Protein AF-A0A352ICC7-F1 (afdb_monomer_lite)

Radius of gyration: 21.14 Å; chains: 1; bounding box: 38×34×54 Å

pLDDT: mean 90.47, std 5.44, range [62.0, 96.31]

Structure (mmCIF, N/CA/C/O backbone):
data_AF-A0A352ICC7-F1
#
_entry.id   AF-A0A352ICC7-F1
#
loop_
_atom_site.group_PDB
_atom_site.id
_atom_site.type_symbol
_atom_site.label_atom_id
_atom_site.label_alt_id
_atom_site.label_comp_id
_atom_site.label_asym_id
_atom_site.label_entity_id
_atom_site.label_seq_id
_atom_site.pdbx_PDB_ins_code
_atom_site.Cartn_x
_atom_site.Cartn_y
_atom_site.Cartn_z
_atom_site.occupancy
_atom_site.B_iso_or_eq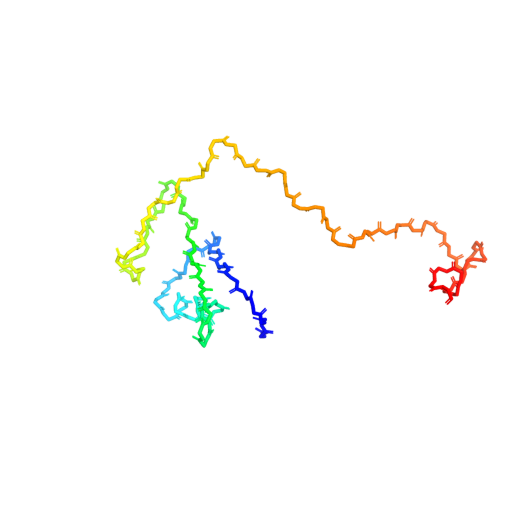uiv
_atom_site.auth_seq_id
_atom_site.auth_comp_id
_atom_site.auth_asym_id
_atom_site.auth_atom_id
_atom_site.pdbx_PDB_model_num
ATOM 1 N N . LEU A 1 1 ? 8.277 -4.880 11.131 1.00 62.00 1 LEU A N 1
ATOM 2 C CA . LEU A 1 1 ? 6.906 -5.369 11.366 1.00 62.00 1 LEU A CA 1
ATOM 3 C C . LEU A 1 1 ? 6.626 -6.420 10.316 1.00 62.00 1 LEU A C 1
ATOM 5 O O . LEU A 1 1 ? 6.874 -6.146 9.142 1.00 62.00 1 LEU A O 1
ATOM 9 N N . ASP A 1 2 ? 6.220 -7.604 10.748 1.00 72.94 2 ASP A N 1
ATOM 10 C CA . ASP A 1 2 ? 5.810 -8.664 9.842 1.00 72.94 2 ASP A CA 1
ATOM 11 C C . ASP A 1 2 ? 4.289 -8.708 9.814 1.00 72.94 2 ASP A C 1
ATOM 13 O O . ASP A 1 2 ? 3.668 -8.713 10.874 1.00 72.94 2 ASP A O 1
ATOM 17 N N . ILE A 1 3 ? 3.710 -8.592 8.623 1.00 78.12 3 ILE A N 1
ATOM 18 C CA . ILE A 1 3 ? 2.263 -8.531 8.430 1.00 78.12 3 ILE A CA 1
ATOM 19 C C . ILE A 1 3 ? 1.926 -9.661 7.473 1.00 78.12 3 ILE A C 1
ATOM 21 O O . ILE A 1 3 ? 2.335 -9.627 6.311 1.00 78.12 3 ILE A O 1
ATOM 25 N N . ASP A 1 4 ? 1.216 -10.659 7.977 1.00 78.94 4 ASP A N 1
ATOM 26 C CA . ASP A 1 4 ? 0.766 -11.775 7.158 1.00 78.94 4 ASP A CA 1
ATOM 27 C C . ASP A 1 4 ? -0.362 -11.339 6.220 1.00 78.94 4 ASP A C 1
ATOM 29 O O . ASP A 1 4 ? -1.197 -10.501 6.565 1.00 78.94 4 ASP A O 1
ATOM 33 N N . GLY A 1 5 ? -0.381 -11.919 5.018 1.00 79.81 5 GLY A N 1
ATOM 34 C CA . GLY A 1 5 ? -1.475 -11.733 4.062 1.00 79.81 5 GLY A CA 1
ATOM 35 C C . GLY A 1 5 ? -1.521 -10.368 3.372 1.00 79.81 5 GLY A C 1
ATOM 36 O O . GLY A 1 5 ? -2.580 -9.960 2.904 1.00 79.81 5 GLY A O 1
ATOM 37 N N . VAL A 1 6 ? -0.407 -9.633 3.285 1.00 89.75 6 VAL A N 1
ATOM 38 C CA . VAL A 1 6 ? -0.370 -8.408 2.470 1.00 89.75 6 VAL A CA 1
ATOM 39 C C . VAL A 1 6 ? -0.469 -8.794 0.996 1.00 89.75 6 VAL A C 1
ATOM 41 O O . VAL A 1 6 ? 0.487 -9.296 0.414 1.00 89.75 6 VAL A O 1
ATOM 44 N N . GLU A 1 7 ? -1.614 -8.528 0.378 1.00 91.12 7 GLU A N 1
ATOM 45 C CA . GLU A 1 7 ? -1.851 -8.804 -1.048 1.00 91.12 7 GLU A CA 1
ATOM 46 C C . GLU A 1 7 ? -1.295 -7.710 -1.966 1.00 91.12 7 GLU A C 1
ATOM 48 O O . GLU A 1 7 ? -0.937 -7.974 -3.110 1.00 91.12 7 GLU A O 1
ATOM 53 N N . ASN A 1 8 ? -1.233 -6.468 -1.479 1.00 92.25 8 ASN A N 1
ATOM 54 C CA . ASN A 1 8 ? -0.918 -5.308 -2.305 1.00 92.25 8 ASN A CA 1
ATOM 55 C C . ASN A 1 8 ? 0.093 -4.394 -1.608 1.00 92.25 8 ASN A C 1
ATOM 57 O O . ASN A 1 8 ? -0.120 -3.963 -0.474 1.00 92.25 8 ASN A O 1
ATOM 61 N N . VAL A 1 9 ? 1.173 -4.052 -2.308 1.00 94.00 9 VAL A N 1
ATOM 62 C CA . VAL A 1 9 ? 2.162 -3.053 -1.877 1.00 94.00 9 VAL A CA 1
ATOM 63 C C . VAL A 1 9 ? 2.061 -1.843 -2.792 1.00 94.00 9 VAL A C 1
ATOM 65 O O . VAL A 1 9 ? 2.241 -1.964 -3.998 1.00 94.00 9 VAL A O 1
ATOM 68 N N . ILE A 1 10 ? 1.804 -0.661 -2.233 1.00 95.38 10 ILE A N 1
ATOM 69 C CA . ILE A 1 10 ? 1.724 0.588 -3.002 1.00 95.38 10 ILE A CA 1
ATOM 70 C C . ILE A 1 10 ? 2.884 1.491 -2.588 1.00 95.38 10 ILE A C 1
ATOM 72 O O . ILE A 1 10 ? 2.962 1.958 -1.450 1.00 95.38 10 ILE A O 1
ATOM 76 N N . HIS A 1 11 ? 3.796 1.751 -3.520 1.00 95.75 11 HIS A N 1
ATOM 77 C CA . HIS A 1 11 ? 4.887 2.698 -3.328 1.00 95.75 11 HIS A CA 1
ATOM 78 C C . HIS A 1 11 ? 4.384 4.106 -3.623 1.00 95.75 11 HIS A C 1
ATOM 80 O O . HIS A 1 11 ? 4.362 4.535 -4.773 1.00 95.75 11 HIS A O 1
ATOM 86 N N . TYR A 1 12 ? 3.977 4.817 -2.570 1.00 95.44 12 TYR A N 1
ATOM 87 C CA . TYR A 1 12 ? 3.599 6.227 -2.680 1.00 95.44 12 TYR A CA 1
ATOM 88 C C . TYR A 1 12 ? 4.793 7.113 -3.057 1.00 95.44 12 TYR A C 1
ATOM 90 O O . TYR A 1 12 ? 4.679 7.979 -3.911 1.00 95.44 12 TYR A O 1
ATOM 98 N N . HIS A 1 13 ? 5.949 6.855 -2.441 1.00 94.75 13 HIS A N 1
ATOM 99 C CA . HIS A 1 13 ? 7.226 7.413 -2.876 1.00 94.75 13 HIS A CA 1
ATOM 100 C C . HIS A 1 13 ? 8.022 6.329 -3.589 1.00 94.75 13 HIS A C 1
ATOM 102 O O . HIS A 1 13 ? 8.221 5.241 -3.021 1.00 94.75 13 HIS A O 1
ATOM 108 N N . LEU A 1 14 ? 8.511 6.645 -4.790 1.00 95.00 14 LEU A N 1
ATOM 109 C CA . LEU A 1 14 ? 9.349 5.740 -5.564 1.00 95.00 14 LEU A CA 1
ATOM 110 C C . LEU A 1 14 ? 10.572 5.309 -4.739 1.00 95.00 14 LEU A C 1
ATOM 112 O O . LEU A 1 14 ? 11.185 6.135 -4.055 1.00 95.00 14 LEU A O 1
ATOM 116 N N . PRO A 1 15 ? 10.924 4.013 -4.741 1.00 95.25 15 PRO A N 1
ATOM 117 C CA . PRO A 1 15 ? 12.135 3.557 -4.077 1.00 95.25 15 PRO A CA 1
ATOM 118 C C . PRO A 1 15 ? 13.368 4.243 -4.669 1.00 95.25 15 PRO A C 1
ATOM 120 O O . PRO A 1 15 ? 13.436 4.398 -5.887 1.00 95.25 15 PRO A O 1
ATOM 123 N N . PRO A 1 16 ? 14.351 4.621 -3.839 1.00 94.44 16 PRO A N 1
ATOM 124 C CA . PRO A 1 16 ? 15.569 5.267 -4.320 1.00 94.44 16 PRO A CA 1
ATOM 125 C C . PRO A 1 16 ? 16.512 4.288 -5.035 1.00 94.44 16 PRO A C 1
ATOM 127 O O . PRO A 1 16 ? 17.317 4.704 -5.862 1.00 94.44 16 PRO A O 1
ATOM 130 N N . ASP A 1 17 ? 16.422 2.991 -4.726 1.00 95.81 17 ASP A N 1
ATOM 131 C CA . ASP A 1 17 ? 17.313 1.959 -5.250 1.00 95.81 17 ASP A CA 1
ATOM 132 C C . ASP A 1 17 ? 16.637 0.575 -5.343 1.00 95.81 17 ASP A C 1
ATOM 134 O O . ASP A 1 17 ? 15.558 0.324 -4.787 1.00 95.81 17 ASP A O 1
ATOM 138 N N . ARG A 1 18 ? 17.316 -0.348 -6.043 1.00 95.56 18 ARG A N 1
ATOM 139 C CA . ARG A 1 18 ? 16.872 -1.736 -6.256 1.00 95.56 18 ARG A CA 1
ATOM 140 C C . ARG A 1 18 ? 16.695 -2.504 -4.947 1.00 95.56 18 ARG A C 1
ATOM 142 O O . ARG A 1 18 ? 15.755 -3.286 -4.830 1.00 95.56 18 ARG A O 1
ATOM 149 N N . VAL A 1 19 ? 17.592 -2.316 -3.982 1.00 96.31 19 VAL A N 1
ATOM 150 C CA . VAL A 1 19 ? 17.575 -3.067 -2.717 1.00 96.31 19 VAL A CA 1
ATOM 151 C C . VAL A 1 19 ? 16.311 -2.719 -1.932 1.00 96.31 19 VAL A C 1
ATOM 153 O O . VAL A 1 19 ? 15.574 -3.599 -1.490 1.00 96.31 19 VAL A O 1
ATOM 156 N N . THR A 1 20 ? 15.999 -1.430 -1.851 1.00 95.62 20 THR A N 1
ATOM 157 C CA . THR A 1 20 ? 14.796 -0.902 -1.214 1.00 95.62 20 THR A CA 1
ATOM 158 C C . THR A 1 20 ? 13.533 -1.357 -1.943 1.00 95.62 20 THR A C 1
ATOM 160 O O . THR A 1 20 ? 12.564 -1.743 -1.286 1.00 95.62 20 THR A O 1
ATOM 163 N N . TYR A 1 21 ? 13.536 -1.363 -3.281 1.00 95.12 21 TYR A N 1
ATOM 164 C CA . TYR A 1 21 ? 12.423 -1.883 -4.082 1.00 95.12 21 TYR A CA 1
ATOM 165 C C . TYR A 1 21 ? 12.133 -3.357 -3.765 1.00 95.12 21 TYR A C 1
ATOM 167 O O . TYR A 1 21 ? 11.001 -3.691 -3.415 1.00 95.12 21 TYR A O 1
ATOM 175 N N . VAL A 1 22 ? 13.158 -4.216 -3.770 1.00 93.50 22 VAL A N 1
ATOM 176 C CA . VAL A 1 22 ? 13.020 -5.648 -3.450 1.00 93.50 22 VAL A CA 1
ATOM 177 C C . VAL A 1 22 ? 12.553 -5.859 -2.003 1.00 93.50 22 VAL A C 1
ATOM 179 O O . VAL A 1 22 ? 11.626 -6.631 -1.764 1.00 93.50 22 VAL A O 1
ATOM 182 N N . HIS A 1 23 ? 13.113 -5.137 -1.027 1.00 92.69 23 HIS A N 1
ATOM 183 C CA . HIS A 1 23 ? 12.720 -5.263 0.384 1.00 92.69 23 HIS A CA 1
ATOM 184 C C . HIS A 1 23 ? 11.267 -4.855 0.665 1.00 92.69 23 HIS A C 1
ATOM 186 O O . HIS A 1 23 ? 10.609 -5.450 1.532 1.00 92.69 23 HIS A O 1
ATOM 192 N N . ARG A 1 24 ? 10.777 -3.825 -0.038 1.00 93.06 24 ARG A N 1
ATOM 193 C CA . ARG A 1 24 ? 9.383 -3.369 0.039 1.00 93.06 24 ARG A CA 1
ATOM 194 C C . ARG A 1 24 ? 8.442 -4.338 -0.673 1.00 93.06 24 ARG A C 1
ATOM 196 O O . ARG A 1 24 ? 7.398 -4.659 -0.119 1.00 93.06 24 ARG A O 1
ATOM 203 N N . ASN A 1 25 ? 8.822 -4.853 -1.841 1.00 92.56 25 ASN A N 1
ATOM 204 C CA . ASN A 1 25 ? 8.011 -5.841 -2.557 1.00 92.56 25 ASN A CA 1
ATOM 205 C C . ASN A 1 25 ? 7.926 -7.172 -1.798 1.00 92.56 25 ASN A C 1
ATOM 207 O O . ASN A 1 25 ? 6.861 -7.771 -1.759 1.00 92.56 25 ASN A O 1
ATOM 211 N N . GLY A 1 26 ? 8.978 -7.573 -1.074 1.00 91.00 26 GLY A N 1
ATOM 212 C CA . GLY A 1 26 ? 8.963 -8.754 -0.196 1.00 91.00 26 GLY A CA 1
ATOM 213 C C . GLY A 1 26 ? 8.000 -8.670 1.003 1.00 91.00 26 GLY A C 1
ATOM 214 O O . GLY A 1 26 ? 8.003 -9.545 1.876 1.00 91.00 26 GLY A O 1
ATOM 215 N N . ARG A 1 27 ? 7.195 -7.602 1.101 1.00 90.81 27 ARG A N 1
ATOM 216 C CA . ARG A 1 27 ? 6.048 -7.546 2.014 1.00 90.81 27 ARG A CA 1
ATOM 217 C C . ARG A 1 27 ? 4.837 -8.313 1.481 1.00 90.81 27 ARG A C 1
ATOM 219 O O . ARG A 1 27 ? 4.034 -8.711 2.306 1.00 90.81 27 ARG A O 1
ATOM 226 N N . THR A 1 28 ? 4.728 -8.548 0.171 1.00 92.06 28 THR A N 1
ATOM 227 C CA . THR A 1 28 ? 3.647 -9.328 -0.459 1.00 92.06 28 THR A CA 1
ATOM 228 C C . THR A 1 28 ? 4.166 -10.640 -1.067 1.00 92.06 28 THR A C 1
ATOM 230 O O . THR A 1 28 ? 5.361 -10.917 -0.967 1.00 92.06 28 THR A O 1
ATOM 233 N N . ALA A 1 29 ? 3.279 -11.450 -1.660 1.00 87.44 29 ALA A N 1
ATOM 234 C CA . ALA A 1 29 ? 3.590 -12.678 -2.405 1.00 87.44 29 ALA A CA 1
ATOM 235 C C . ALA A 1 29 ? 4.547 -13.648 -1.677 1.00 87.44 29 ALA A C 1
ATOM 237 O O . ALA A 1 29 ? 5.557 -14.091 -2.222 1.00 87.44 29 ALA A O 1
ATOM 238 N N . ARG A 1 30 ? 4.274 -13.932 -0.399 1.00 83.50 30 ARG A N 1
ATOM 239 C CA . ARG A 1 30 ? 5.099 -14.837 0.415 1.00 83.50 30 ARG A CA 1
ATOM 240 C C . ARG A 1 30 ? 4.613 -16.278 0.317 1.00 83.50 30 ARG A C 1
ATOM 242 O O . ARG A 1 30 ? 3.407 -16.507 0.293 1.00 83.50 30 ARG A O 1
ATOM 249 N N . TRP A 1 31 ? 5.550 -17.229 0.350 1.00 83.50 31 TRP A N 1
ATOM 250 C CA . TRP A 1 31 ? 5.289 -18.664 0.154 1.00 83.50 31 TRP A CA 1
ATOM 251 C C . TRP A 1 31 ? 4.511 -18.913 -1.147 1.00 83.50 31 TRP A C 1
ATOM 253 O O . TRP A 1 31 ? 4.960 -18.468 -2.197 1.00 83.50 31 TRP A O 1
ATOM 263 N N . ASP A 1 32 ? 3.356 -19.573 -1.073 1.00 78.75 32 ASP A N 1
ATOM 264 C CA . ASP A 1 32 ? 2.467 -19.824 -2.215 1.00 78.75 32 ASP A CA 1
ATOM 265 C C . ASP A 1 32 ? 1.439 -18.693 -2.424 1.00 78.75 32 ASP A C 1
ATOM 267 O O . ASP A 1 32 ? 0.481 -18.830 -3.183 1.00 78.75 32 ASP A O 1
ATOM 271 N N . GLY A 1 33 ? 1.595 -17.571 -1.715 1.00 80.06 33 GLY A N 1
ATOM 272 C CA . GLY A 1 33 ? 0.716 -16.415 -1.822 1.00 80.06 33 GLY A CA 1
ATOM 273 C C . GLY A 1 33 ? 0.947 -15.623 -3.108 1.00 80.06 33 GLY A C 1
ATOM 274 O O . GLY A 1 33 ? 2.080 -15.399 -3.532 1.00 80.06 33 GLY A O 1
ATOM 275 N N . HIS A 1 34 ? -0.135 -15.119 -3.694 1.00 86.25 34 HIS A N 1
ATOM 276 C CA . HIS A 1 34 ? -0.073 -14.144 -4.779 1.00 86.25 34 HIS A CA 1
ATOM 277 C C . HIS A 1 34 ? -0.048 -12.718 -4.223 1.00 86.25 34 HIS A C 1
ATOM 279 O O . HIS A 1 34 ? -0.563 -12.448 -3.138 1.00 86.25 34 HIS A O 1
ATOM 285 N N . GLY A 1 35 ? 0.556 -11.798 -4.968 1.00 89.81 35 GLY A N 1
ATOM 286 C CA . GLY A 1 35 ? 0.692 -10.417 -4.534 1.00 89.81 35 GLY A CA 1
ATOM 287 C C . GLY A 1 35 ? 1.009 -9.471 -5.675 1.00 89.81 35 GLY A C 1
ATOM 288 O O . GLY A 1 35 ? 1.616 -9.872 -6.666 1.00 89.81 35 GLY A O 1
ATOM 289 N N . SER A 1 36 ? 0.590 -8.217 -5.534 1.00 92.56 36 SER A N 1
ATOM 290 C CA . SER A 1 36 ? 0.829 -7.160 -6.517 1.00 92.56 36 SER A CA 1
ATOM 291 C C . SER A 1 36 ? 1.571 -5.984 -5.892 1.00 92.56 36 SER A C 1
ATOM 293 O O . SER A 1 36 ? 1.323 -5.589 -4.751 1.00 92.56 36 SER A O 1
ATOM 295 N N . ALA A 1 37 ? 2.490 -5.397 -6.655 1.00 93.94 37 ALA A N 1
ATOM 296 C CA . ALA A 1 37 ? 3.186 -4.176 -6.280 1.00 93.94 37 ALA A CA 1
ATOM 297 C C . ALA A 1 37 ? 2.867 -3.068 -7.287 1.00 93.94 37 ALA A C 1
ATOM 299 O O . ALA A 1 37 ? 2.966 -3.267 -8.495 1.00 93.94 37 ALA A O 1
ATOM 300 N N . TYR A 1 38 ? 2.519 -1.890 -6.780 1.00 95.12 38 TYR A N 1
ATOM 301 C CA . TYR A 1 38 ? 2.138 -0.725 -7.569 1.00 95.12 38 TYR A CA 1
ATOM 302 C C . TYR A 1 38 ? 3.076 0.438 -7.273 1.00 95.12 38 TYR A C 1
ATOM 304 O O . TYR A 1 38 ? 3.451 0.679 -6.123 1.00 95.12 38 TYR A O 1
ATOM 312 N N . LEU A 1 39 ? 3.427 1.186 -8.311 1.00 95.44 39 LEU A N 1
ATOM 313 C CA . LEU A 1 39 ? 4.197 2.421 -8.216 1.00 95.44 39 LEU A CA 1
ATOM 314 C C . LEU A 1 39 ? 3.258 3.587 -8.529 1.00 95.44 39 LEU A C 1
ATOM 316 O O . LEU A 1 39 ? 2.627 3.596 -9.586 1.00 95.44 39 LEU A O 1
ATOM 320 N N . LEU A 1 40 ? 3.170 4.568 -7.633 1.00 95.44 40 LEU A N 1
ATOM 321 C CA . LEU A 1 40 ? 2.563 5.852 -7.970 1.00 95.44 40 LEU A CA 1
ATOM 322 C C . LEU A 1 40 ? 3.654 6.733 -8.572 1.00 95.44 40 LEU A C 1
ATOM 324 O O . LEU A 1 40 ? 4.616 7.074 -7.893 1.00 95.44 40 LEU A O 1
ATOM 328 N N . VAL A 1 41 ? 3.521 7.037 -9.861 1.00 94.31 41 VAL A N 1
ATOM 329 C CA . VAL A 1 41 ? 4.497 7.828 -10.617 1.00 94.31 41 VAL A CA 1
ATOM 330 C C . VAL A 1 41 ? 3.881 9.192 -10.903 1.00 94.31 41 VAL A C 1
ATOM 332 O O . VAL A 1 41 ? 2.839 9.280 -11.557 1.00 94.31 41 VAL A O 1
ATOM 335 N N . GLY A 1 42 ? 4.504 10.250 -10.388 1.00 93.12 42 GLY A N 1
ATOM 336 C CA . GLY A 1 42 ? 4.096 11.625 -10.653 1.00 93.12 42 GLY A CA 1
ATOM 337 C C . GLY A 1 42 ? 4.360 12.065 -12.103 1.00 93.12 42 GLY A C 1
ATOM 338 O O . GLY A 1 42 ? 5.122 11.420 -12.822 1.00 93.12 42 GLY A O 1
ATOM 339 N N . PRO A 1 43 ? 3.788 13.199 -12.553 1.00 92.19 43 PRO A N 1
ATOM 340 C CA . PRO A 1 43 ? 3.888 13.650 -13.948 1.00 92.19 43 PRO A CA 1
ATOM 341 C C . PRO A 1 43 ? 5.318 13.900 -14.452 1.00 92.19 43 PRO A C 1
ATOM 343 O O . PRO A 1 43 ? 5.581 13.778 -15.646 1.00 92.19 43 PRO A O 1
ATOM 346 N N . GLN A 1 44 ? 6.233 14.291 -13.561 1.00 94.38 44 GLN A N 1
ATOM 347 C CA . GLN A 1 44 ? 7.645 14.549 -13.865 1.00 94.38 44 GLN A CA 1
ATOM 348 C C . GLN A 1 44 ? 8.559 13.369 -13.509 1.00 94.38 44 GLN A C 1
ATOM 350 O O . GLN A 1 44 ? 9.751 13.394 -13.821 1.00 94.38 44 GLN A O 1
ATOM 355 N N . GLU A 1 45 ? 8.024 12.358 -12.830 1.00 93.25 45 GLU A N 1
ATOM 356 C CA . GLU A 1 45 ? 8.780 11.196 -12.389 1.00 93.25 45 GLU A CA 1
ATOM 357 C C . GLU A 1 45 ? 8.803 10.125 -13.479 1.00 93.25 45 GLU A C 1
ATOM 359 O O . GLU A 1 45 ? 7.992 10.107 -14.406 1.00 93.25 45 GLU A O 1
ATOM 364 N N . ARG A 1 46 ? 9.769 9.214 -13.378 1.00 91.75 46 ARG A N 1
ATOM 365 C CA . ARG A 1 46 ? 9.892 8.075 -14.285 1.00 91.75 46 ARG A CA 1
ATOM 366 C C . ARG A 1 46 ? 9.875 6.792 -13.483 1.00 91.75 46 ARG A C 1
ATOM 368 O O . ARG A 1 46 ? 10.342 6.757 -12.346 1.00 91.75 46 ARG A O 1
ATOM 375 N N . VAL A 1 47 ? 9.367 5.734 -14.105 1.00 92.75 47 VAL A N 1
ATOM 376 C CA . VAL A 1 47 ? 9.474 4.384 -13.552 1.00 92.75 47 VAL A CA 1
ATOM 377 C C . VAL A 1 47 ? 10.965 4.067 -13.362 1.00 92.75 47 VAL A C 1
ATOM 379 O O . VAL A 1 47 ? 11.734 4.254 -14.310 1.00 92.75 47 VAL A O 1
ATOM 382 N N . PRO A 1 48 ? 11.397 3.622 -12.170 1.00 93.00 48 PRO A N 1
ATOM 383 C CA . PRO A 1 48 ? 12.794 3.280 -11.949 1.00 93.00 48 PRO A CA 1
ATOM 384 C C . PRO A 1 48 ? 13.257 2.153 -12.878 1.00 93.00 48 PRO A C 1
ATOM 386 O O . PRO A 1 48 ? 12.543 1.172 -13.061 1.00 93.00 48 PRO A O 1
ATOM 389 N N . GLU A 1 49 ? 14.480 2.233 -13.405 1.00 93.31 49 GLU A N 1
ATOM 390 C CA . GLU A 1 49 ? 15.029 1.229 -14.341 1.00 93.31 49 GLU A CA 1
ATOM 391 C C . GLU A 1 49 ? 15.149 -0.178 -13.736 1.00 93.31 49 GLU A C 1
ATOM 393 O O . GLU A 1 49 ? 15.225 -1.178 -14.446 1.00 93.31 49 GLU A O 1
ATOM 398 N N . PHE A 1 50 ? 15.197 -0.262 -12.407 1.00 93.19 50 PHE A N 1
ATOM 399 C CA . PHE A 1 50 ? 15.243 -1.525 -11.680 1.00 93.19 50 PHE A CA 1
ATOM 400 C C . PHE A 1 50 ? 13.865 -2.133 -11.400 1.00 93.19 50 PHE A C 1
ATOM 402 O O . PHE A 1 50 ? 13.821 -3.208 -10.795 1.00 93.19 50 PHE A O 1
ATOM 409 N N . ALA A 1 51 ? 12.776 -1.457 -11.781 1.00 90.88 51 ALA A N 1
ATOM 410 C CA . ALA A 1 51 ? 11.435 -2.020 -11.712 1.00 90.88 51 ALA A CA 1
ATOM 411 C C . ALA A 1 51 ? 11.318 -3.249 -12.627 1.00 90.88 51 ALA A C 1
ATOM 413 O O . ALA A 1 51 ? 12.107 -3.431 -13.558 1.00 90.88 51 ALA A O 1
ATOM 414 N N . ASP A 1 52 ? 10.352 -4.114 -12.327 1.00 85.88 52 ASP A N 1
ATOM 415 C CA . ASP A 1 52 ? 10.131 -5.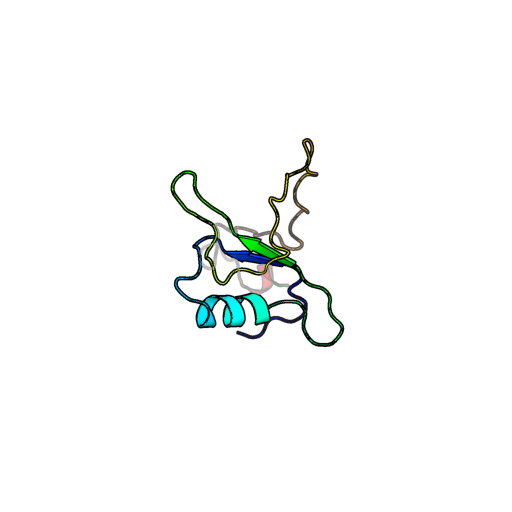330 -13.106 1.00 85.88 52 ASP A CA 1
ATOM 416 C C . ASP A 1 52 ? 9.805 -5.013 -14.576 1.00 85.88 52 ASP A C 1
ATOM 418 O O . ASP A 1 52 ? 9.150 -4.013 -14.874 1.00 85.88 52 ASP A O 1
ATOM 422 N N . LYS A 1 53 ? 10.239 -5.874 -15.501 1.00 83.12 53 LYS A N 1
ATOM 423 C CA . LYS A 1 53 ? 9.960 -5.721 -16.937 1.00 83.12 53 LYS A CA 1
ATOM 424 C C . LYS A 1 53 ? 8.473 -5.851 -17.247 1.00 83.12 53 LYS A C 1
ATOM 426 O O . LYS A 1 53 ? 7.997 -5.215 -18.182 1.00 83.12 53 LYS A O 1
ATOM 431 N N . ASP A 1 54 ? 7.755 -6.614 -16.429 1.00 84.56 54 ASP A N 1
ATOM 432 C CA . ASP A 1 54 ? 6.308 -6.788 -16.548 1.00 84.56 54 ASP A CA 1
ATOM 433 C C . ASP A 1 54 ? 5.519 -5.643 -15.878 1.00 84.56 54 ASP A C 1
ATOM 435 O O . ASP A 1 54 ? 4.286 -5.670 -15.822 1.00 84.56 54 ASP A O 1
ATOM 439 N N . CYS A 1 55 ? 6.208 -4.603 -15.387 1.00 88.81 55 CYS A N 1
ATOM 440 C CA . CYS A 1 55 ? 5.585 -3.394 -14.862 1.00 88.81 55 CYS A CA 1
ATOM 441 C C . CYS A 1 55 ? 4.914 -2.606 -15.994 1.00 88.81 55 CYS A C 1
ATOM 443 O O . CYS A 1 55 ? 5.568 -1.947 -16.803 1.00 88.81 55 CYS A O 1
ATOM 445 N N . HIS A 1 56 ? 3.586 -2.623 -16.010 1.00 90.06 56 HIS A N 1
ATOM 446 C CA . HIS A 1 56 ? 2.762 -1.915 -16.982 1.00 90.06 56 HIS A CA 1
ATOM 447 C C . HIS A 1 56 ? 1.870 -0.877 -16.299 1.00 90.06 56 HIS A C 1
ATOM 449 O O . HIS A 1 56 ? 1.592 -0.944 -15.100 1.00 90.06 56 HIS A O 1
ATOM 455 N N . THR A 1 57 ? 1.407 0.108 -17.069 1.00 91.38 57 THR A N 1
ATOM 456 C CA . THR A 1 57 ? 0.452 1.102 -16.576 1.00 91.38 57 THR A CA 1
ATOM 457 C C . THR A 1 57 ? -0.857 0.420 -16.191 1.00 91.38 57 THR A C 1
ATOM 459 O O . THR A 1 57 ? -1.507 -0.220 -17.016 1.00 91.38 57 THR A O 1
ATOM 462 N 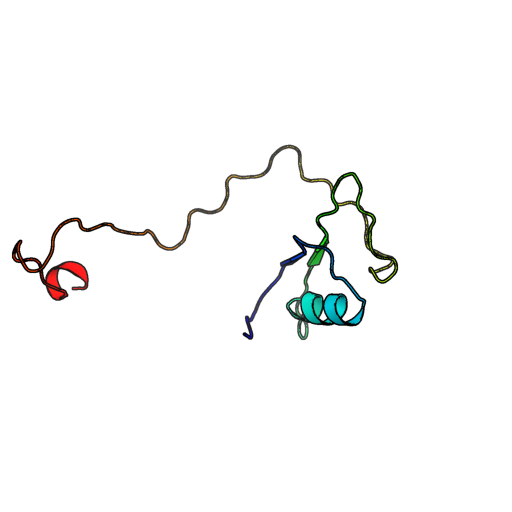N . PHE A 1 58 ? -1.261 0.588 -14.934 1.00 91.06 58 PHE A N 1
ATOM 463 C CA . PHE A 1 58 ? -2.544 0.109 -14.440 1.00 91.06 58 PHE A CA 1
ATOM 464 C C . PHE A 1 58 ? -3.605 1.205 -14.582 1.00 91.06 58 PHE A C 1
ATOM 466 O O . PHE A 1 58 ? -3.490 2.277 -13.985 1.00 91.06 58 PHE A O 1
ATOM 473 N N . HIS A 1 59 ? -4.648 0.939 -15.368 1.00 90.62 59 HIS A N 1
ATOM 474 C CA . HIS A 1 59 ? -5.778 1.851 -15.518 1.00 90.62 59 HIS A CA 1
ATOM 475 C C . HIS A 1 59 ? -6.866 1.516 -14.501 1.00 90.62 59 HIS A C 1
ATOM 477 O O . HIS A 1 59 ? -7.430 0.422 -14.514 1.00 90.62 59 HIS A O 1
ATOM 483 N N . LEU A 1 60 ? -7.186 2.476 -13.632 1.00 87.19 60 LEU A N 1
ATOM 484 C CA . LEU A 1 60 ? -8.311 2.338 -12.712 1.00 87.19 60 LEU A CA 1
ATOM 485 C C . LEU A 1 60 ? -9.631 2.232 -13.496 1.00 87.19 60 LEU A C 1
ATOM 487 O O . LEU A 1 60 ? -9.819 2.954 -14.480 1.00 87.19 60 LEU A O 1
ATOM 491 N N . PRO A 1 61 ? -10.566 1.369 -13.063 1.00 89.69 61 PRO A N 1
ATOM 492 C CA . PRO A 1 61 ? -11.867 1.265 -13.706 1.00 89.69 61 PRO A CA 1
ATOM 493 C C . PRO A 1 61 ? -12.654 2.572 -13.541 1.00 89.69 61 PRO A C 1
ATOM 495 O O . PRO A 1 61 ? -12.583 3.233 -12.506 1.00 89.69 61 PRO A O 1
ATOM 498 N N . GLN A 1 62 ? -13.467 2.921 -14.544 1.00 88.06 62 GLN A N 1
ATOM 499 C CA . GLN A 1 62 ? -14.267 4.157 -14.554 1.00 88.06 62 GLN A CA 1
ATOM 500 C C . GLN A 1 62 ? -15.257 4.243 -13.378 1.00 88.06 62 GLN A C 1
ATOM 502 O O . GLN A 1 62 ? -15.651 5.330 -12.958 1.00 88.06 62 GLN A O 1
ATOM 507 N N . ARG A 1 63 ? -15.672 3.088 -12.846 1.00 90.00 63 ARG A N 1
ATOM 508 C CA . ARG A 1 63 ? -16.470 2.972 -11.626 1.00 90.00 63 ARG A CA 1
ATOM 509 C C . ARG A 1 63 ? -15.746 2.058 -10.653 1.00 90.00 63 ARG A C 1
ATOM 511 O O . ARG A 1 63 ? -15.608 0.866 -10.911 1.00 90.00 63 ARG A O 1
ATOM 518 N N . VAL A 1 64 ? -15.330 2.625 -9.531 1.00 88.06 64 VAL A N 1
ATOM 519 C CA . VAL A 1 64 ? -14.862 1.872 -8.368 1.00 88.06 64 VAL A CA 1
ATOM 520 C C . VAL A 1 64 ? -16.018 1.733 -7.373 1.00 88.06 64 VAL A C 1
ATOM 522 O O . VAL A 1 64 ? -16.779 2.690 -7.197 1.00 88.06 64 VAL A O 1
ATOM 525 N N . PRO A 1 65 ? -16.206 0.561 -6.741 1.00 88.19 65 PRO A N 1
ATOM 526 C CA . PRO A 1 65 ? -17.160 0.436 -5.648 1.00 88.19 65 PRO A CA 1
ATOM 527 C C . PRO A 1 65 ? -16.747 1.350 -4.490 1.00 88.19 65 PRO A C 1
ATOM 529 O O . PRO A 1 65 ? -15.574 1.699 -4.339 1.00 88.19 65 PRO A O 1
ATOM 532 N N . ALA A 1 66 ? -17.713 1.731 -3.655 1.00 88.56 66 ALA A N 1
ATOM 533 C CA . ALA A 1 66 ? -17.391 2.420 -2.414 1.00 88.56 66 ALA A CA 1
ATOM 534 C C . ALA A 1 66 ? -16.441 1.543 -1.571 1.00 88.56 66 ALA A C 1
ATOM 536 O O . ALA A 1 66 ? -16.615 0.319 -1.558 1.00 88.56 66 ALA A O 1
ATOM 537 N N . PRO A 1 67 ? -15.464 2.139 -0.862 1.00 89.19 67 PRO A N 1
ATOM 538 C CA . PRO A 1 67 ? -14.622 1.394 0.063 1.00 89.19 67 PRO A CA 1
ATOM 539 C C . PRO A 1 67 ? -15.475 0.578 1.034 1.00 89.19 67 PRO A C 1
ATOM 541 O O . PRO A 1 67 ? -16.552 1.020 1.453 1.00 89.19 67 PRO A O 1
ATOM 544 N N . ALA A 1 68 ? -14.987 -0.605 1.406 1.00 89.31 68 ALA A N 1
ATOM 545 C CA . ALA A 1 68 ? -15.637 -1.402 2.434 1.00 89.31 68 ALA A CA 1
ATOM 546 C C . ALA A 1 68 ? -15.801 -0.565 3.711 1.00 89.31 68 ALA A C 1
ATOM 548 O O . ALA A 1 68 ? -14.909 0.199 4.095 1.00 89.31 68 ALA A O 1
ATOM 549 N N . LYS A 1 69 ? -16.951 -0.705 4.377 1.00 90.88 69 LYS A N 1
ATOM 550 C CA . LYS A 1 69 ? -17.139 -0.088 5.692 1.00 90.88 69 LYS A CA 1
ATOM 551 C C . LYS A 1 69 ? -16.108 -0.683 6.658 1.00 90.88 69 LYS A C 1
ATOM 553 O O . LYS A 1 69 ? -15.856 -1.888 6.587 1.00 90.88 69 LYS A O 1
ATOM 558 N N . PRO A 1 70 ? -15.513 0.126 7.549 1.00 91.19 70 PRO A N 1
ATOM 559 C CA . PRO A 1 70 ? -14.567 -0.400 8.518 1.00 91.19 70 PRO A CA 1
ATOM 560 C C . PRO A 1 70 ? -15.269 -1.421 9.419 1.00 91.19 70 PRO A C 1
ATOM 562 O O . PRO A 1 70 ? -16.431 -1.240 9.787 1.00 91.19 70 PRO A O 1
ATOM 565 N N . LEU A 1 71 ? -14.553 -2.489 9.781 1.00 92.06 71 LEU A N 1
ATOM 566 C CA . LEU A 1 71 ? -15.055 -3.503 10.718 1.00 92.06 71 LEU A CA 1
ATOM 567 C C . LEU A 1 71 ? -15.293 -2.919 12.116 1.00 92.06 71 LEU A C 1
ATOM 569 O O . LEU A 1 71 ? -16.138 -3.406 12.862 1.00 92.06 71 LEU A O 1
ATOM 573 N N . TRP A 1 72 ? -14.549 -1.868 12.457 1.00 93.81 72 TRP A N 1
ATOM 574 C CA . TRP A 1 72 ? -14.615 -1.188 13.741 1.00 93.81 72 TRP A CA 1
ATOM 575 C C . TRP A 1 72 ? -15.068 0.256 13.569 1.00 93.81 72 TRP A C 1
ATOM 577 O O . TRP A 1 72 ? -14.733 0.920 12.588 1.00 93.81 72 TRP A O 1
ATOM 587 N N . ALA A 1 73 ? -15.804 0.752 14.558 1.00 91.62 73 ALA A N 1
ATOM 588 C CA . ALA A 1 73 ? -16.214 2.143 14.642 1.00 91.62 73 ALA A CA 1
ATOM 589 C C . ALA A 1 73 ? -15.577 2.796 15.870 1.00 91.62 73 ALA A C 1
ATOM 591 O O . ALA A 1 73 ? -15.484 2.186 16.936 1.00 91.62 73 ALA A O 1
ATOM 592 N N . THR A 1 74 ? -15.169 4.054 15.729 1.00 92.44 74 THR A N 1
ATOM 593 C CA . THR A 1 74 ? -14.693 4.856 16.857 1.00 92.44 74 THR A CA 1
ATOM 594 C C . THR A 1 74 ? -15.887 5.487 17.556 1.00 92.44 74 THR A C 1
ATOM 596 O O . THR A 1 74 ? -16.620 6.269 16.952 1.00 92.44 74 THR A O 1
ATOM 599 N N . ILE A 1 75 ? -16.064 5.180 18.839 1.00 90.69 75 ILE A N 1
ATOM 600 C CA . ILE A 1 75 ? -17.060 5.829 19.693 1.00 90.69 75 ILE A CA 1
ATOM 601 C C . ILE A 1 75 ? -16.355 6.924 20.497 1.00 90.69 75 ILE A C 1
ATOM 603 O O . ILE A 1 75 ? -15.393 6.653 21.214 1.00 90.69 75 ILE A O 1
ATOM 607 N N . TYR A 1 76 ? -16.835 8.163 20.385 1.00 92.12 76 TYR A N 1
ATOM 608 C CA . TYR A 1 76 ? -16.384 9.271 21.225 1.00 92.12 76 TYR A CA 1
ATOM 609 C C . TYR A 1 76 ? -17.325 9.448 22.417 1.00 92.12 76 TYR A C 1
ATOM 611 O O . TYR A 1 76 ? -18.522 9.676 22.243 1.00 92.12 76 TYR A O 1
ATOM 619 N N . ILE A 1 77 ? -16.769 9.392 23.627 1.00 92.44 77 ILE A N 1
ATOM 620 C CA . ILE A 1 77 ? -17.495 9.649 24.872 1.00 92.44 77 ILE A CA 1
ATOM 621 C C . ILE A 1 77 ? -16.927 10.932 25.476 1.00 92.44 77 ILE A C 1
ATOM 623 O O . ILE A 1 77 ? -15.846 10.937 26.057 1.00 92.44 77 ILE A O 1
ATOM 627 N N . GLY A 1 78 ? -17.659 12.041 25.343 1.00 94.12 78 GLY A N 1
ATOM 628 C CA . GLY A 1 78 ? -17.246 13.363 25.843 1.00 94.12 78 GLY A CA 1
ATOM 629 C C . GLY A 1 78 ? -17.366 13.544 27.362 1.00 94.12 78 GLY A C 1
ATOM 630 O O . GLY A 1 78 ? -17.430 14.670 27.852 1.00 94.12 78 GLY A O 1
ATOM 631 N N . LYS A 1 79 ? -17.474 12.444 28.104 1.00 94.06 79 LYS A N 1
ATOM 632 C CA . LYS A 1 79 ? -17.783 12.384 29.533 1.00 94.06 79 LYS A CA 1
ATOM 633 C C . LYS A 1 79 ? -16.862 11.367 30.197 1.00 94.06 79 LYS A C 1
ATOM 635 O O . LYS A 1 79 ? -16.418 10.420 29.555 1.00 94.06 79 LYS A O 1
ATOM 640 N N . GLY A 1 80 ? -16.550 11.568 31.475 1.00 92.19 80 GLY A N 1
ATOM 641 C CA . GLY A 1 80 ? -15.607 10.692 32.174 1.00 92.19 80 GLY A CA 1
ATOM 642 C C . GLY A 1 80 ? -15.849 10.614 33.672 1.00 92.19 80 GLY A C 1
ATOM 643 O O . GLY A 1 80 ? -16.961 10.814 34.154 1.00 92.19 80 GLY A O 1
ATOM 644 N N . LYS A 1 81 ? -14.782 10.365 34.438 1.00 91.44 81 LYS A N 1
ATOM 645 C CA . LYS A 1 81 ? -14.865 10.153 35.892 1.00 91.44 81 LYS A CA 1
ATOM 646 C C . LYS A 1 81 ? -15.585 11.286 36.640 1.00 91.44 81 LYS A C 1
ATOM 648 O O . LYS A 1 81 ? -16.309 11.014 37.593 1.00 91.44 81 LYS A O 1
ATOM 653 N N . LYS A 1 82 ? -15.411 12.547 36.215 1.00 94.69 82 LYS A N 1
ATOM 654 C CA . LYS A 1 82 ? -16.092 13.716 36.817 1.00 94.69 82 LYS A CA 1
ATOM 655 C C . LYS A 1 82 ? -17.607 13.695 36.598 1.00 94.69 82 LYS A C 1
ATOM 657 O O . LYS A 1 82 ? -18.347 14.188 37.438 1.00 94.69 82 LYS A O 1
ATOM 662 N N . ASP A 1 83 ? -18.050 13.073 35.513 1.00 95.62 83 ASP A N 1
ATOM 663 C CA . ASP A 1 83 ? -19.453 12.878 35.158 1.00 95.62 83 ASP A CA 1
ATOM 664 C C . ASP A 1 83 ? -19.994 11.524 35.647 1.00 95.62 83 ASP A C 1
ATOM 666 O O . ASP A 1 83 ? -21.063 11.100 35.223 1.00 95.62 83 ASP A O 1
ATOM 670 N N . LYS A 1 84 ? -19.258 10.846 36.545 1.00 93.75 84 LYS A N 1
ATOM 671 C CA . LYS A 1 84 ? -19.586 9.525 37.106 1.00 93.75 84 LYS A CA 1
ATOM 672 C C . LYS A 1 84 ? -19.648 8.391 36.074 1.00 93.75 84 LYS A C 1
ATOM 674 O O . LYS A 1 84 ? -20.321 7.400 36.319 1.00 93.75 84 LYS A O 1
ATOM 679 N N . ILE A 1 85 ? -18.910 8.508 34.968 1.00 93.56 85 ILE A N 1
ATOM 680 C CA . ILE A 1 85 ? -18.723 7.413 34.005 1.00 93.56 85 ILE A CA 1
ATOM 681 C C . ILE A 1 85 ? -17.403 6.693 34.302 1.00 93.56 85 ILE A C 1
ATOM 683 O O . ILE A 1 85 ? -16.342 7.323 34.400 1.00 93.56 85 ILE A O 1
ATO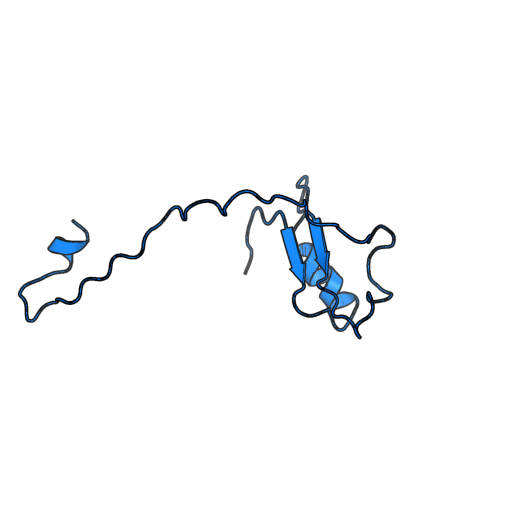M 687 N N . SER A 1 86 ? -17.470 5.374 34.457 1.00 92.25 86 SER A N 1
ATOM 688 C CA . SER A 1 86 ? -16.3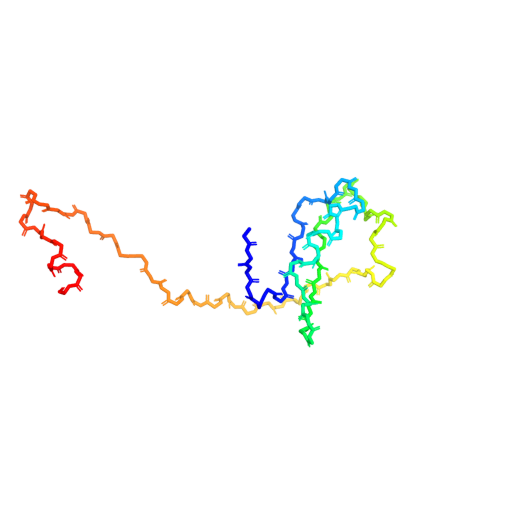46 4.476 34.723 1.00 92.25 86 SER A CA 1
ATOM 689 C C . SER A 1 86 ? -15.951 3.658 33.485 1.00 92.25 86 SER A C 1
ATOM 691 O O . SER A 1 86 ? -16.604 3.703 32.448 1.00 92.25 86 SER A O 1
ATOM 693 N N . ARG A 1 87 ? -14.857 2.887 33.585 1.00 89.69 87 ARG A N 1
ATOM 694 C CA . ARG A 1 87 ? -14.440 1.965 32.512 1.00 89.69 87 ARG A CA 1
ATOM 695 C C . ARG A 1 87 ? -15.436 0.819 32.305 1.00 89.69 87 ARG A C 1
ATOM 697 O O . ARG A 1 87 ? -15.627 0.429 31.163 1.00 89.69 87 ARG A O 1
ATOM 704 N N . GLY A 1 88 ? -16.061 0.319 33.377 1.00 93.31 88 GLY A N 1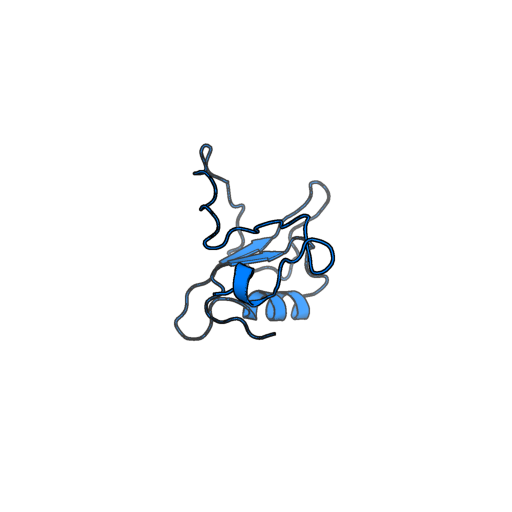
ATOM 705 C CA . GLY A 1 88 ? -17.063 -0.753 33.293 1.00 93.31 88 GLY A CA 1
ATOM 706 C C . GLY A 1 88 ? -18.330 -0.302 32.567 1.00 93.31 88 GLY A C 1
ATOM 707 O O . GLY A 1 88 ? -18.858 -1.038 31.750 1.00 93.31 88 GLY A O 1
ATOM 708 N N . ASP A 1 89 ? -18.734 0.961 32.739 1.00 90.75 89 ASP A N 1
ATOM 709 C CA . ASP A 1 89 ? -19.882 1.527 32.008 1.00 90.75 89 ASP A CA 1
ATOM 710 C C . ASP A 1 89 ? -19.657 1.586 30.484 1.00 90.75 89 ASP A C 1
ATOM 712 O O . ASP A 1 89 ? -20.613 1.665 29.718 1.00 90.75 89 ASP A O 1
ATOM 716 N N . VAL A 1 90 ? -18.394 1.577 30.038 1.00 90.88 90 VAL A N 1
ATOM 717 C CA . VAL A 1 90 ? -18.012 1.670 28.619 1.00 90.88 90 VAL A CA 1
ATOM 718 C C . VAL A 1 90 ? -17.657 0.307 28.025 1.00 90.88 90 VAL A C 1
ATOM 720 O O . VAL A 1 90 ? -18.026 0.027 26.888 1.00 90.88 90 VAL A O 1
ATOM 723 N N . ALA A 1 91 ? -16.909 -0.517 28.758 1.00 89.81 91 ALA A N 1
ATOM 724 C CA . ALA A 1 91 ? -16.395 -1.795 28.269 1.00 89.81 91 ALA A CA 1
ATOM 725 C C . ALA A 1 91 ? -17.310 -2.996 28.574 1.00 89.81 91 ALA A C 1
ATOM 727 O O . ALA A 1 91 ? -17.131 -4.039 27.943 1.00 89.81 91 ALA A O 1
ATOM 728 N N . GLY A 1 92 ? -18.281 -2.838 29.486 1.00 83.38 92 GLY A N 1
ATOM 729 C CA . GLY A 1 92 ? -19.015 -3.952 30.096 1.00 83.38 92 GLY A CA 1
ATOM 730 C C . GLY A 1 92 ? -18.305 -4.510 31.321 1.00 83.38 92 GLY A C 1
ATOM 731 O O . GLY A 1 92 ? -17.054 -4.587 31.309 1.00 83.38 92 GLY A O 1
#

Foldseek 3Di:
DQDPPAAEQECPDADPDLVRVVVSQVSADPDVGHHYYYYDADPPGDHDPNDDPPDDDDDDDPDDDDPDDDPDDDDDDPDDVVNVDDPVNVVD

Secondary structure (DSSP, 8-state):
---TT--EEEESS--SSHHHHHHHHTTSS-TT---EEEE---TT----TTS-TT--PPPPPSSPPPPPPPSS-PPP----GGGT--HHHHH-

Sequence (92 aa):
LDIDGVENVIHYHLPPDRVTYVHRNGRTARWDGHGSAYLLVGPQERVPEFADKDCHTFHLPQRVPAPAKPLWATIYIGKGKKDKISRGDVAG